Protein AF-A0A0N0UYD4-F1 (afdb_monomer_lite)

Radius of gyration: 12.8 Å; chains: 1; bounding box: 28×22×34 Å

pLDDT: mean 74.32, std 13.03, range [43.47, 91.62]

Foldseek 3Di:
DAKWWWKWWWDDDDQQKTKTKTATDPFLALDDFALVVLLVCCVFFWDAPDPPDDPSVVDDSVQWPTKDFPDGSGSITIIMTGGHNPDDPPRTDGGMGTDTDPDSD

Sequence (105 aa):
MATQLGEIQLTSIENNTIKGVFKSIYEKNVYTAGKWFGVEMIKEGCYHKDIEHLPIAKITQDDIIEVIFETPNTVKTNFVVKVAPNIDLKDFESGTSDWDSYMLG

Structure (mmCIF, N/CA/C/O backbone):
data_AF-A0A0N0UYD4-F1
#
_entry.id   AF-A0A0N0UYD4-F1
#
loop_
_atom_site.group_PDB
_atom_site.id
_atom_site.type_symbol
_atom_site.label_atom_id
_atom_site.label_alt_id
_atom_site.label_comp_id
_atom_site.label_asym_id
_atom_site.label_entity_id
_atom_site.label_seq_id
_atom_site.pdbx_PDB_ins_code
_atom_site.Cartn_x
_atom_site.Cartn_y
_atom_site.Cartn_z
_atom_site.occupancy
_atom_site.B_iso_or_equiv
_atom_site.auth_seq_id
_atom_site.auth_comp_id
_atom_site.auth_asym_id
_atom_site.auth_atom_id
_atom_site.pdbx_PDB_model_num
ATOM 1 N N . MET A 1 1 ? 2.290 -13.016 -16.764 1.00 46.53 1 MET A N 1
ATOM 2 C CA . MET A 1 1 ? 2.396 -12.964 -15.296 1.00 46.53 1 MET A CA 1
ATOM 3 C C . MET A 1 1 ? 3.758 -12.363 -15.011 1.00 46.53 1 MET A C 1
ATOM 5 O O . MET A 1 1 ? 4.748 -13.018 -15.310 1.00 46.53 1 MET A O 1
ATOM 9 N N . ALA A 1 2 ? 3.807 -11.077 -14.659 1.00 49.34 2 ALA A N 1
ATOM 10 C CA . ALA A 1 2 ? 5.067 -10.383 -14.414 1.00 49.34 2 ALA A CA 1
ATOM 11 C C . ALA A 1 2 ? 5.427 -10.547 -12.935 1.00 49.34 2 ALA A C 1
ATOM 13 O O . ALA A 1 2 ? 4.649 -10.172 -12.056 1.00 49.34 2 ALA A O 1
ATOM 14 N N . THR A 1 3 ? 6.579 -11.156 -12.666 1.00 50.47 3 THR A N 1
ATOM 15 C CA . THR A 1 3 ? 7.144 -11.202 -11.317 1.00 50.47 3 THR A CA 1
ATOM 16 C C . THR A 1 3 ? 7.730 -9.834 -11.017 1.00 50.47 3 THR A C 1
ATOM 18 O O . THR A 1 3 ? 8.559 -9.337 -11.777 1.00 50.47 3 THR A O 1
ATOM 21 N N . GLN A 1 4 ? 7.302 -9.211 -9.924 1.00 65.00 4 GLN A N 1
ATOM 22 C CA . GLN A 1 4 ? 7.807 -7.909 -9.516 1.00 65.00 4 GLN A CA 1
ATOM 23 C C . GLN A 1 4 ? 8.508 -8.036 -8.179 1.00 65.00 4 GLN A C 1
ATOM 25 O O . GLN A 1 4 ? 7.891 -8.193 -7.129 1.00 65.00 4 GLN A O 1
ATOM 30 N N . LEU A 1 5 ? 9.829 -7.958 -8.275 1.00 71.19 5 LEU A N 1
ATOM 31 C CA . LEU A 1 5 ? 10.743 -7.880 -7.152 1.00 71.19 5 LEU A CA 1
ATOM 32 C C . LEU A 1 5 ? 11.023 -6.409 -6.863 1.00 71.19 5 LEU A C 1
ATOM 34 O O . LEU A 1 5 ? 11.381 -5.651 -7.776 1.00 71.19 5 LEU A O 1
ATOM 38 N N . GLY A 1 6 ? 10.879 -6.005 -5.610 1.00 75.88 6 GLY A N 1
ATOM 39 C CA . GLY A 1 6 ? 11.108 -4.629 -5.211 1.00 75.88 6 GLY A CA 1
ATOM 40 C C . GLY A 1 6 ? 11.253 -4.442 -3.713 1.00 75.88 6 GLY A C 1
ATOM 41 O O . GLY A 1 6 ? 11.240 -5.393 -2.947 1.00 75.88 6 GLY A O 1
ATOM 42 N N . GLU A 1 7 ? 11.381 -3.190 -3.307 1.00 82.12 7 GLU A N 1
ATOM 43 C CA . GLU A 1 7 ? 11.357 -2.773 -1.907 1.00 82.12 7 GLU A CA 1
ATOM 44 C C . GLU A 1 7 ? 10.122 -1.898 -1.691 1.00 82.12 7 GLU A C 1
ATOM 46 O O . GLU A 1 7 ? 9.887 -0.944 -2.444 1.00 82.12 7 GLU A O 1
ATOM 51 N N . ILE A 1 8 ? 9.335 -2.206 -0.663 1.00 81.31 8 ILE A N 1
ATOM 52 C CA . ILE A 1 8 ? 8.248 -1.347 -0.198 1.00 81.31 8 ILE A CA 1
ATOM 53 C C . ILE A 1 8 ? 8.777 -0.512 0.940 1.00 81.31 8 ILE A C 1
ATOM 55 O O . ILE A 1 8 ? 9.316 -1.036 1.906 1.00 81.31 8 ILE A O 1
ATOM 59 N N . GLN A 1 9 ? 8.546 0.785 0.855 1.00 85.56 9 GLN A N 1
ATOM 60 C CA . GLN A 1 9 ? 8.825 1.715 1.926 1.00 85.56 9 GLN A CA 1
ATOM 61 C C . GLN A 1 9 ? 7.551 2.492 2.237 1.00 85.56 9 GLN A C 1
ATOM 63 O O . GLN A 1 9 ? 7.126 3.330 1.438 1.00 85.56 9 GLN A O 1
ATOM 68 N N . LEU A 1 10 ? 6.943 2.243 3.395 1.00 85.12 10 LEU A N 1
ATOM 69 C CA . LEU A 1 10 ? 5.847 3.079 3.870 1.00 85.12 10 LEU A CA 1
ATOM 70 C C . 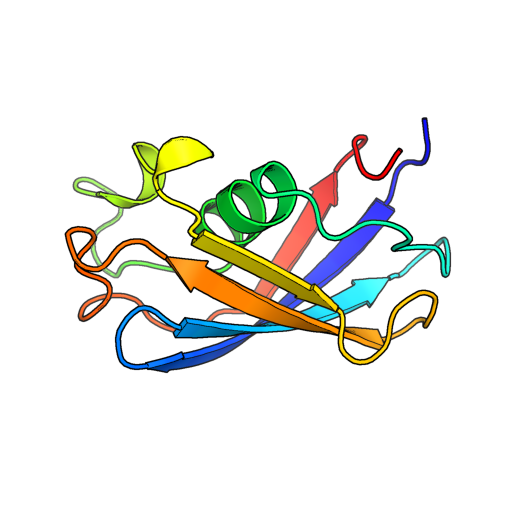LEU A 1 10 ? 6.407 4.414 4.358 1.00 85.12 10 LEU A C 1
ATOM 72 O O . LEU A 1 10 ? 7.414 4.468 5.059 1.00 85.12 10 LEU A O 1
ATOM 76 N N . THR A 1 11 ? 5.764 5.507 3.967 1.00 85.31 11 THR A N 1
ATOM 77 C CA . THR A 1 11 ? 6.194 6.864 4.329 1.00 85.31 11 THR A CA 1
ATOM 78 C C . THR A 1 11 ? 5.272 7.512 5.349 1.00 85.31 11 THR A C 1
ATOM 80 O O . THR A 1 11 ? 5.714 8.377 6.097 1.00 85.31 11 THR A O 1
ATOM 83 N N . SER A 1 12 ? 3.991 7.135 5.370 1.00 85.62 12 SER A N 1
ATOM 84 C CA . SER A 1 12 ? 3.016 7.684 6.316 1.00 85.62 12 SER A CA 1
ATOM 85 C C . SER A 1 12 ? 1.792 6.784 6.445 1.00 85.62 12 SER A C 1
ATOM 87 O O . SER A 1 12 ? 1.317 6.245 5.442 1.00 85.62 12 SER A O 1
ATOM 89 N N . ILE A 1 13 ? 1.234 6.721 7.652 1.00 84.88 13 ILE A N 1
ATOM 90 C CA . ILE A 1 13 ? -0.059 6.105 7.957 1.00 84.88 13 ILE A CA 1
ATOM 91 C C . ILE A 1 13 ? -0.884 7.165 8.697 1.00 84.88 13 ILE A C 1
ATOM 93 O O . ILE A 1 13 ? -0.548 7.550 9.812 1.00 84.88 13 ILE A O 1
ATOM 97 N N . GLU A 1 14 ? -1.931 7.689 8.060 1.00 84.50 14 GLU A N 1
ATOM 98 C CA . GLU A 1 14 ? -2.739 8.801 8.576 1.00 84.50 14 GLU A CA 1
ATOM 99 C C . GLU A 1 14 ? -4.217 8.565 8.261 1.00 84.50 14 GLU A C 1
ATOM 101 O O . GLU A 1 14 ? -4.574 8.454 7.092 1.00 84.50 14 GLU A O 1
ATOM 106 N N . ASN A 1 15 ? -5.096 8.538 9.271 1.00 79.62 15 ASN A N 1
ATOM 107 C CA . ASN A 1 15 ? -6.559 8.523 9.087 1.00 79.62 15 ASN A CA 1
ATOM 108 C C . ASN A 1 15 ? -7.033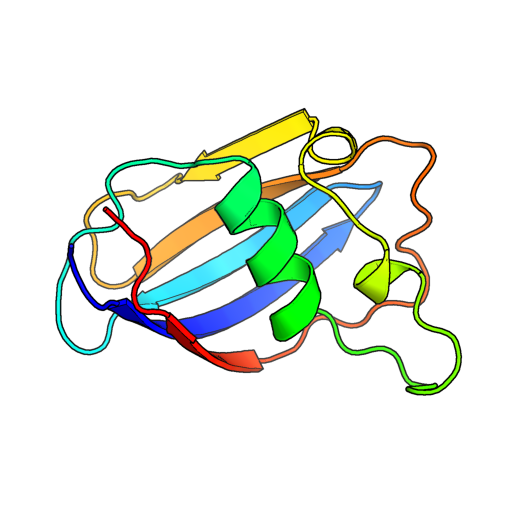 7.553 7.982 1.00 79.62 15 ASN A C 1
ATOM 110 O O . ASN A 1 15 ? -7.675 7.968 7.015 1.00 79.62 15 ASN A O 1
ATOM 114 N N . ASN A 1 16 ? -6.653 6.275 8.085 1.00 86.75 16 ASN A N 1
ATOM 115 C CA . ASN A 1 16 ? -7.000 5.218 7.121 1.00 86.75 16 ASN A CA 1
ATOM 116 C C . ASN A 1 16 ? -6.368 5.366 5.727 1.00 86.75 16 ASN A C 1
ATOM 118 O O . ASN A 1 16 ? -6.712 4.633 4.802 1.00 86.75 16 ASN A O 1
ATOM 122 N N . THR A 1 17 ? -5.426 6.288 5.572 1.00 89.25 17 THR A N 1
ATOM 123 C CA . THR A 1 17 ? -4.649 6.482 4.353 1.00 89.25 17 THR A CA 1
ATOM 124 C C . THR A 1 17 ? -3.209 6.075 4.600 1.00 89.25 17 THR A C 1
ATOM 126 O O . THR A 1 17 ? -2.541 6.590 5.494 1.00 89.25 17 THR A O 1
ATOM 129 N N . ILE A 1 18 ? -2.716 5.168 3.770 1.00 88.75 18 ILE A N 1
ATOM 130 C CA . ILE A 1 18 ? -1.334 4.710 3.787 1.00 88.75 18 ILE A CA 1
ATOM 131 C C . ILE A 1 18 ? -0.669 5.236 2.529 1.00 88.75 18 ILE A C 1
ATOM 133 O O . ILE A 1 18 ? -1.204 5.101 1.429 1.00 88.75 18 ILE A O 1
ATOM 137 N N . LYS A 1 19 ? 0.502 5.843 2.690 1.00 90.88 19 LYS A N 1
ATOM 138 C CA . LYS A 1 19 ? 1.340 6.265 1.570 1.00 90.88 19 LYS A CA 1
ATOM 139 C C . LYS A 1 19 ? 2.667 5.552 1.654 1.00 90.88 19 LYS A C 1
ATOM 141 O O . LYS A 1 19 ? 3.200 5.331 2.746 1.00 90.88 19 LYS A O 1
ATOM 146 N N . GLY A 1 20 ? 3.207 5.235 0.495 1.00 88.81 20 GLY A N 1
ATOM 147 C CA . GLY A 1 20 ? 4.497 4.598 0.408 1.00 88.81 20 GLY A CA 1
ATOM 148 C C . GLY A 1 20 ? 5.071 4.659 -0.987 1.00 88.81 20 GLY A C 1
ATOM 149 O O . GLY A 1 20 ? 4.546 5.294 -1.904 1.00 88.81 20 GLY A O 1
ATOM 150 N N . VAL A 1 21 ? 6.200 3.990 -1.115 1.00 87.62 21 VAL A N 1
ATOM 151 C CA . VAL A 1 21 ? 6.966 3.893 -2.338 1.00 87.62 21 VAL A CA 1
ATOM 152 C C . VAL A 1 21 ? 7.265 2.430 -2.582 1.00 87.62 21 VAL A C 1
ATOM 154 O O . VAL A 1 21 ? 7.814 1.760 -1.715 1.00 87.62 21 VAL A O 1
ATOM 157 N N . PHE A 1 22 ? 6.961 1.966 -3.786 1.00 83.94 22 PHE A N 1
ATOM 158 C CA . PHE A 1 22 ? 7.464 0.709 -4.308 1.00 83.94 22 PHE A CA 1
ATOM 159 C C . PHE A 1 22 ? 8.652 0.985 -5.237 1.00 83.94 22 PHE A C 1
ATOM 161 O O . PHE A 1 22 ? 8.522 1.702 -6.237 1.00 83.94 22 PHE A O 1
ATOM 168 N N . LYS A 1 23 ? 9.825 0.446 -4.899 1.00 83.62 23 LYS A N 1
ATOM 169 C CA . LYS A 1 23 ? 11.042 0.526 -5.713 1.00 83.62 23 LYS A CA 1
ATOM 170 C C . LYS A 1 23 ? 11.235 -0.7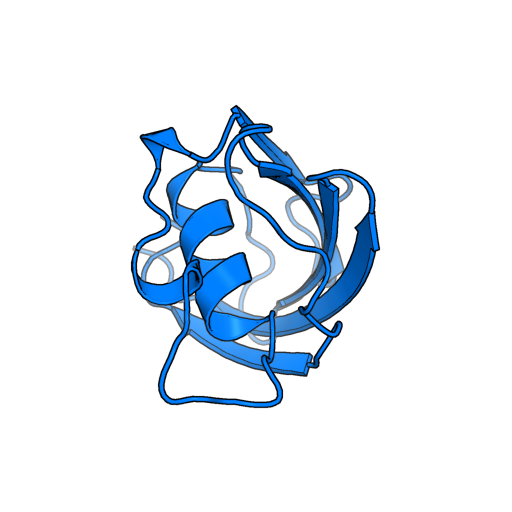99 -6.438 1.00 83.62 23 LYS A C 1
ATOM 172 O O . LYS A 1 23 ? 11.624 -1.779 -5.815 1.00 83.62 23 LYS A O 1
ATOM 177 N N . SER A 1 24 ? 10.985 -0.831 -7.740 1.00 77.50 24 SER A N 1
ATOM 178 C CA . SER A 1 24 ? 11.204 -2.039 -8.534 1.00 77.50 24 SER A CA 1
ATOM 179 C C . SER A 1 24 ? 12.693 -2.269 -8.793 1.00 77.50 24 SER A C 1
ATOM 181 O O . SER A 1 24 ? 13.412 -1.340 -9.171 1.00 77.50 24 SER A O 1
ATOM 183 N N . ILE A 1 25 ? 13.144 -3.511 -8.623 1.00 74.94 25 ILE A N 1
ATOM 184 C CA . ILE A 1 25 ? 14.538 -3.921 -8.833 1.00 74.94 25 ILE A CA 1
ATOM 185 C C . ILE A 1 25 ? 14.756 -4.443 -10.265 1.00 74.94 25 ILE A C 1
ATOM 187 O O . ILE A 1 25 ? 15.834 -4.238 -10.820 1.00 74.94 25 ILE A O 1
ATOM 191 N N . TYR A 1 26 ? 13.746 -5.066 -10.892 1.00 64.38 26 TYR A N 1
ATOM 192 C CA . TYR A 1 26 ? 13.906 -5.755 -12.187 1.00 64.38 26 TYR A CA 1
ATOM 193 C C . TYR A 1 26 ? 13.057 -5.195 -13.344 1.00 64.38 26 TYR A C 1
ATOM 195 O O . TYR A 1 26 ? 13.597 -4.981 -14.428 1.00 64.38 26 TYR A O 1
ATOM 203 N N . GLU A 1 27 ? 11.761 -4.911 -13.156 1.00 60.91 27 GLU A N 1
ATOM 204 C CA . GLU A 1 27 ? 10.874 -4.449 -14.245 1.00 60.91 27 GLU A CA 1
ATOM 205 C C . GLU A 1 27 ? 10.109 -3.168 -13.885 1.00 60.91 27 GLU A C 1
ATOM 207 O O . GLU A 1 27 ? 9.509 -3.059 -12.820 1.00 60.91 27 GLU A O 1
ATOM 212 N N . LYS A 1 28 ? 10.078 -2.181 -14.790 1.00 59.28 28 LYS A N 1
ATOM 213 C CA . LYS A 1 28 ? 9.504 -0.836 -14.550 1.00 59.28 28 LYS A CA 1
ATOM 214 C C . LYS A 1 28 ? 7.969 -0.775 -14.473 1.00 59.28 28 LYS A C 1
ATOM 216 O O . LYS A 1 28 ? 7.410 0.292 -14.670 1.00 59.28 28 LYS A O 1
ATOM 221 N N . ASN A 1 29 ? 7.263 -1.864 -14.216 1.00 56.69 29 ASN A N 1
ATOM 222 C CA . ASN A 1 29 ? 5.948 -2.056 -14.820 1.00 56.69 29 ASN A CA 1
ATOM 223 C C . ASN A 1 29 ? 4.804 -2.266 -13.817 1.00 56.69 29 ASN A C 1
ATOM 225 O O . ASN A 1 29 ? 4.033 -3.213 -13.936 1.00 56.69 29 ASN A O 1
ATOM 229 N N . VAL A 1 30 ? 4.646 -1.378 -12.831 1.00 63.28 30 VAL A N 1
ATOM 230 C CA . VAL A 1 30 ? 3.418 -1.361 -12.018 1.00 63.28 30 VAL A CA 1
ATOM 231 C C . VAL A 1 30 ? 2.305 -0.644 -12.800 1.00 63.28 30 VAL A C 1
ATOM 233 O O . VAL A 1 30 ? 2.185 0.582 -12.747 1.00 63.28 30 VAL A O 1
ATOM 236 N N . TYR A 1 31 ? 1.518 -1.405 -13.564 1.00 59.28 31 TYR A N 1
ATOM 237 C CA . TYR A 1 31 ? 0.508 -0.850 -14.477 1.00 59.28 31 TYR A CA 1
ATOM 238 C C . TYR A 1 31 ? -0.838 -0.551 -13.813 1.00 59.28 31 TYR A C 1
ATOM 240 O O . TYR A 1 31 ? -1.526 0.387 -14.214 1.00 59.28 31 TYR A O 1
ATOM 248 N N . THR A 1 32 ? -1.235 -1.350 -12.820 1.00 63.88 32 THR A N 1
ATOM 249 C CA . THR A 1 32 ? -2.615 -1.359 -12.318 1.00 63.88 32 THR A CA 1
ATOM 250 C C . THR A 1 32 ? -2.680 -1.399 -10.801 1.00 63.88 32 THR A C 1
ATOM 252 O O . THR A 1 32 ? -2.223 -2.343 -10.159 1.00 63.88 32 THR A O 1
ATOM 255 N N . ALA A 1 33 ? -3.303 -0.369 -10.234 1.00 66.56 33 ALA A N 1
ATOM 256 C CA . ALA A 1 33 ? -3.529 -0.202 -8.807 1.00 66.56 33 ALA A CA 1
ATOM 257 C C . ALA A 1 33 ? -4.731 -1.044 -8.338 1.00 66.56 33 ALA A C 1
ATOM 259 O O . ALA A 1 33 ? -5.826 -0.540 -8.091 1.00 66.56 33 ALA A O 1
ATOM 260 N N . GLY A 1 34 ? -4.549 -2.363 -8.283 1.00 79.50 34 GLY A N 1
ATOM 261 C CA . GLY A 1 34 ? -5.576 -3.281 -7.793 1.00 79.50 34 GLY A CA 1
ATOM 262 C C . GLY A 1 34 ? -5.763 -3.184 -6.277 1.00 79.50 34 GLY A C 1
ATOM 263 O O . GLY A 1 34 ? -4.804 -2.983 -5.539 1.00 79.50 34 GLY A O 1
ATOM 264 N N . LYS A 1 35 ? -6.985 -3.409 -5.782 1.00 85.50 35 LYS A N 1
ATOM 265 C CA . LYS A 1 35 ? -7.254 -3.470 -4.331 1.00 85.50 35 LYS A CA 1
ATOM 266 C C . LYS A 1 35 ? -6.436 -4.548 -3.623 1.00 85.50 35 LYS A C 1
ATOM 268 O O . LYS A 1 35 ? -5.970 -4.329 -2.512 1.00 85.50 35 LYS A O 1
ATOM 273 N N . TRP A 1 36 ? -6.212 -5.679 -4.290 1.00 79.25 36 TRP A N 1
ATOM 274 C CA . TRP A 1 36 ? -5.351 -6.752 -3.793 1.00 79.25 36 TRP A CA 1
ATOM 275 C C . TRP A 1 36 ? -3.919 -6.274 -3.522 1.00 79.25 36 TRP A C 1
ATOM 277 O O . TRP A 1 36 ? -3.336 -6.668 -2.519 1.00 79.25 36 TRP A O 1
ATOM 287 N N . PHE A 1 37 ? -3.381 -5.375 -4.355 1.00 78.44 37 PHE A N 1
ATOM 288 C CA . PHE A 1 37 ? -2.061 -4.794 -4.133 1.00 78.44 37 PHE A CA 1
ATOM 289 C C . PHE A 1 37 ? -2.058 -4.003 -2.829 1.00 78.44 37 PHE A C 1
ATOM 291 O O . PHE A 1 37 ? -1.162 -4.171 -2.013 1.00 78.44 37 PHE A O 1
ATOM 298 N N . GLY A 1 38 ? -3.105 -3.207 -2.593 1.00 81.06 38 GLY A N 1
ATOM 299 C CA . GLY A 1 38 ? -3.285 -2.484 -1.336 1.00 81.06 38 GLY A CA 1
ATOM 300 C C . GLY A 1 38 ? -3.280 -3.405 -0.117 1.00 81.06 38 GLY A C 1
ATOM 301 O O . GLY A 1 38 ? -2.576 -3.117 0.842 1.00 81.06 38 GLY A O 1
ATOM 302 N N . VAL A 1 39 ? -3.997 -4.532 -0.164 1.00 82.94 39 VAL A N 1
ATOM 303 C CA . VAL A 1 39 ? -4.014 -5.521 0.934 1.00 82.94 39 VAL A CA 1
ATOM 304 C C . VAL A 1 39 ? -2.612 -6.030 1.247 1.00 82.94 39 VAL A C 1
ATOM 306 O O . VAL A 1 39 ? -2.185 -6.025 2.398 1.00 82.94 39 VAL A O 1
ATOM 309 N N . GLU A 1 40 ? -1.899 -6.471 0.221 1.00 78.75 40 GLU A N 1
ATOM 310 C CA . GLU A 1 40 ? -0.604 -7.111 0.395 1.00 78.75 40 GLU A CA 1
ATOM 311 C C . GLU A 1 40 ? 0.477 -6.082 0.792 1.00 78.75 40 GLU A C 1
ATOM 313 O O . GLU A 1 40 ? 1.268 -6.358 1.688 1.00 78.75 40 GLU A O 1
ATOM 318 N N . MET A 1 41 ? 0.436 -4.842 0.271 1.00 77.56 41 MET A N 1
ATOM 319 C CA . MET A 1 41 ? 1.280 -3.735 0.764 1.00 77.56 41 MET A CA 1
ATOM 320 C C . MET A 1 41 ? 1.096 -3.492 2.262 1.00 77.56 41 MET A C 1
ATOM 322 O O . MET A 1 41 ? 2.057 -3.188 2.962 1.00 77.56 41 MET A O 1
ATOM 326 N N . ILE A 1 42 ? -0.142 -3.576 2.750 1.00 79.56 42 ILE A N 1
ATOM 327 C CA . ILE A 1 42 ? -0.436 -3.364 4.167 1.00 79.56 42 ILE A CA 1
ATOM 328 C C . ILE A 1 42 ? 0.111 -4.523 4.995 1.00 79.56 42 ILE A C 1
ATOM 330 O O . ILE A 1 42 ? 0.707 -4.286 6.039 1.00 79.56 42 ILE A O 1
ATOM 334 N N . LYS A 1 43 ? -0.057 -5.763 4.528 1.00 78.06 43 LYS A N 1
ATOM 335 C CA . LYS A 1 43 ? 0.451 -6.953 5.222 1.00 78.06 43 LYS A CA 1
ATOM 336 C C . LYS A 1 43 ? 1.970 -6.998 5.313 1.00 78.06 43 LYS A C 1
ATOM 338 O O . LYS A 1 43 ? 2.483 -7.363 6.362 1.00 78.06 43 LYS A O 1
ATOM 343 N N . GLU A 1 44 ? 2.656 -6.613 4.244 1.00 75.00 44 GLU A N 1
ATOM 344 C CA . GLU A 1 44 ? 4.118 -6.676 4.166 1.00 75.00 44 GLU A CA 1
ATOM 345 C C . GLU A 1 44 ? 4.798 -5.403 4.692 1.00 75.00 44 GLU A C 1
ATOM 347 O O . GLU A 1 44 ? 5.877 -5.467 5.272 1.00 75.00 44 GLU A O 1
ATOM 352 N N . GLY A 1 45 ? 4.193 -4.229 4.486 1.00 69.50 45 GLY A N 1
ATOM 353 C CA . GLY A 1 45 ? 4.814 -2.937 4.790 1.00 69.50 45 GLY A CA 1
ATOM 354 C C . GLY A 1 45 ? 4.500 -2.371 6.177 1.00 69.50 45 GLY A C 1
ATOM 355 O O . GLY A 1 45 ? 5.300 -1.593 6.707 1.00 69.50 45 GLY A O 1
ATOM 356 N N . CYS A 1 46 ? 3.345 -2.706 6.763 1.00 70.56 46 CYS A N 1
ATOM 357 C CA . CYS A 1 46 ? 2.980 -2.230 8.098 1.00 70.56 46 CYS A CA 1
ATOM 358 C C . CYS A 1 46 ? 3.496 -3.207 9.152 1.00 70.56 46 CYS A C 1
ATOM 360 O O . CYS A 1 46 ? 3.023 -4.339 9.255 1.00 70.56 46 CYS A O 1
ATOM 362 N N . TYR A 1 47 ? 4.404 -2.735 10.001 1.00 64.94 47 TYR A N 1
ATOM 363 C CA . TYR A 1 47 ? 4.845 -3.498 11.160 1.00 64.94 47 TYR A CA 1
ATOM 364 C C . TYR A 1 47 ? 4.006 -3.117 12.380 1.00 64.94 47 TYR A C 1
ATOM 366 O O . TYR A 1 4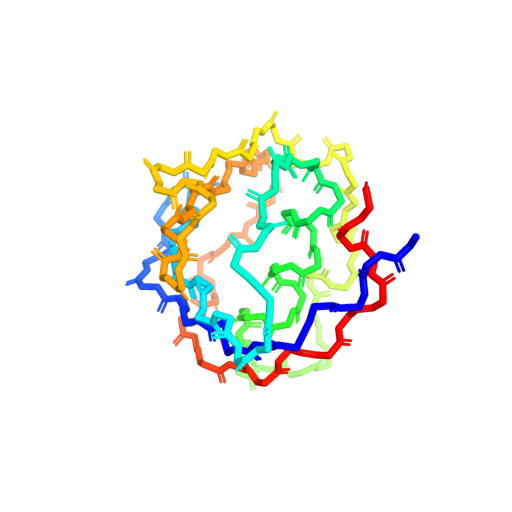7 ? 3.722 -1.942 12.623 1.00 64.94 47 TYR A O 1
ATOM 374 N N . HIS A 1 48 ? 3.610 -4.124 13.156 1.00 60.28 48 HIS A N 1
ATOM 375 C CA . HIS A 1 48 ? 3.002 -3.949 14.472 1.00 60.28 48 HIS A CA 1
ATOM 376 C C . HIS A 1 48 ? 3.991 -4.430 15.531 1.00 60.28 48 HIS A C 1
ATOM 378 O O . HIS A 1 48 ? 4.649 -5.455 15.344 1.00 60.28 48 HIS A O 1
ATOM 384 N N . LYS A 1 49 ? 4.091 -3.709 16.651 1.00 55.00 49 LYS A N 1
ATOM 385 C CA . LYS A 1 49 ? 5.005 -4.063 17.752 1.00 55.00 49 LYS A CA 1
ATOM 386 C C . LYS A 1 49 ? 4.668 -5.403 18.414 1.00 55.00 49 LYS A C 1
ATOM 388 O O . LYS A 1 49 ? 5.567 -6.056 18.928 1.00 55.00 49 LYS A O 1
ATOM 393 N N . ASP A 1 50 ? 3.404 -5.816 18.342 1.00 54.06 50 ASP A N 1
ATOM 394 C CA . ASP A 1 50 ? 2.923 -7.135 18.761 1.00 54.06 50 ASP A CA 1
ATOM 395 C C . ASP A 1 50 ? 2.490 -7.960 17.544 1.00 54.06 50 ASP A C 1
ATOM 397 O O . ASP A 1 50 ? 1.421 -7.736 16.972 1.00 54.06 50 ASP A O 1
ATOM 401 N N . ILE A 1 51 ? 3.325 -8.922 17.154 1.00 53.25 51 ILE A N 1
ATOM 402 C CA . ILE A 1 51 ? 3.117 -9.814 15.999 1.00 53.25 51 ILE A CA 1
ATOM 403 C C . ILE A 1 51 ? 1.902 -10.741 16.220 1.00 53.25 51 ILE A C 1
ATOM 405 O O . ILE A 1 51 ? 1.270 -11.189 15.265 1.00 53.25 51 ILE A O 1
ATOM 409 N N . GLU A 1 52 ? 1.527 -11.002 17.475 1.00 48.66 52 GLU A N 1
ATOM 410 C CA . GLU A 1 52 ? 0.538 -12.030 17.830 1.00 48.66 52 GLU A CA 1
ATOM 411 C C . GLU A 1 52 ? -0.936 -11.613 17.662 1.00 48.66 52 GLU A C 1
ATOM 413 O O . GLU A 1 52 ? -1.809 -12.478 17.697 1.00 48.66 52 GLU A O 1
ATOM 418 N N . HIS A 1 53 ? -1.250 -10.327 17.456 1.00 47.56 53 HIS A N 1
ATOM 419 C CA . HIS A 1 53 ? -2.641 -9.830 17.486 1.00 47.56 53 HIS A CA 1
ATOM 420 C C . HIS A 1 53 ? -3.084 -9.039 16.244 1.00 47.56 53 HIS A C 1
ATOM 422 O O . HIS A 1 53 ? -4.072 -8.313 16.303 1.00 47.56 53 HIS A O 1
ATOM 428 N N . LEU A 1 54 ? -2.403 -9.188 15.105 1.00 52.00 54 LEU A N 1
ATOM 429 C CA . LEU A 1 54 ? -2.591 -8.342 13.918 1.00 52.00 54 LEU A CA 1
ATOM 430 C C . LEU A 1 54 ? -4.035 -8.341 13.350 1.00 52.00 54 LEU A C 1
ATOM 432 O O . LEU A 1 54 ? -4.466 -9.330 12.748 1.00 52.00 54 LEU A O 1
ATOM 436 N N . PRO A 1 55 ? -4.748 -7.194 13.383 1.00 52.38 55 PRO A N 1
ATOM 437 C CA . PRO A 1 55 ? -5.913 -6.942 12.529 1.00 52.38 55 PRO A CA 1
ATOM 438 C C . PRO A 1 55 ? -5.555 -6.989 11.032 1.00 52.38 55 PRO A C 1
ATOM 440 O O . PRO A 1 55 ? -6.387 -7.355 10.207 1.00 52.38 55 PRO A O 1
ATOM 443 N N . ILE A 1 56 ? -4.297 -6.690 10.680 1.00 55.66 56 ILE A N 1
ATOM 444 C CA . ILE A 1 56 ? -3.785 -6.666 9.299 1.00 55.66 56 ILE A CA 1
ATOM 445 C C . ILE A 1 56 ? -3.812 -8.034 8.617 1.00 55.66 56 ILE A C 1
ATOM 447 O O . ILE A 1 56 ? -4.087 -8.108 7.420 1.00 55.66 56 ILE A O 1
ATOM 451 N N . ALA A 1 57 ? -3.625 -9.127 9.365 1.00 59.31 57 ALA A N 1
ATOM 452 C CA . ALA A 1 57 ? -3.753 -10.476 8.809 1.00 59.31 57 ALA A CA 1
ATOM 453 C C . ALA A 1 57 ? -5.168 -10.744 8.253 1.00 59.31 57 ALA A C 1
ATOM 455 O O . ALA A 1 57 ? -5.347 -11.630 7.418 1.00 59.31 57 ALA A O 1
ATOM 456 N N . LYS A 1 58 ? -6.166 -9.966 8.698 1.00 72.06 58 LYS A N 1
ATOM 457 C CA . LYS A 1 58 ? -7.571 -10.081 8.299 1.00 72.06 58 LYS A CA 1
ATOM 458 C C . LYS A 1 58 ? -8.021 -9.022 7.294 1.00 72.06 58 LYS A C 1
ATOM 460 O O . LYS A 1 58 ? -9.169 -9.097 6.876 1.00 72.06 58 LYS A O 1
ATOM 465 N N . ILE A 1 59 ? -7.167 -8.070 6.901 1.00 80.88 59 ILE A N 1
ATOM 466 C CA . ILE A 1 59 ? -7.525 -7.094 5.863 1.00 80.88 59 ILE A CA 1
ATOM 467 C C . ILE A 1 59 ? -7.737 -7.839 4.546 1.00 80.88 59 ILE A C 1
ATOM 469 O O . ILE A 1 59 ? -6.903 -8.640 4.108 1.00 80.88 59 ILE A O 1
ATOM 473 N N . THR A 1 60 ? -8.871 -7.560 3.917 1.00 86.25 60 THR A N 1
ATOM 474 C CA . THR A 1 60 ? -9.283 -8.121 2.634 1.00 86.25 60 THR A CA 1
ATOM 475 C C . THR A 1 60 ? -9.453 -7.017 1.593 1.00 86.25 60 THR A C 1
ATOM 477 O O . THR A 1 60 ? -9.356 -5.828 1.892 1.00 86.25 60 THR A O 1
ATOM 480 N N . GLN A 1 61 ? -9.704 -7.394 0.337 1.00 86.81 61 GLN A N 1
ATOM 481 C CA . GLN A 1 61 ? -9.907 -6.416 -0.738 1.00 86.81 61 GLN A CA 1
ATOM 482 C C . GLN A 1 61 ? -11.143 -5.538 -0.507 1.00 86.81 61 GLN A C 1
ATOM 484 O O . GLN A 1 61 ? -11.170 -4.403 -0.980 1.00 86.81 61 GLN A O 1
ATOM 489 N N . ASP A 1 62 ? -12.139 -6.038 0.226 1.00 88.75 62 ASP A N 1
ATOM 490 C CA . ASP A 1 62 ? -13.362 -5.297 0.543 1.00 88.75 62 ASP A CA 1
ATOM 491 C C . ASP A 1 62 ? -13.096 -4.147 1.523 1.00 88.75 62 ASP A C 1
ATOM 493 O O . ASP A 1 62 ? -13.785 -3.127 1.488 1.00 88.75 62 ASP A O 1
ATOM 497 N N . ASP A 1 63 ? -12.035 -4.265 2.324 1.00 89.25 63 ASP A N 1
ATOM 498 C CA . ASP A 1 63 ? -11.575 -3.225 3.242 1.00 89.25 63 ASP A CA 1
ATOM 499 C C . ASP A 1 63 ? -10.746 -2.143 2.533 1.00 89.25 63 ASP A C 1
ATOM 501 O O . ASP A 1 63 ? -10.444 -1.107 3.122 1.00 89.25 63 ASP A O 1
ATOM 505 N N . ILE A 1 64 ? -10.372 -2.344 1.266 1.00 90.12 64 ILE A N 1
ATOM 506 C CA . ILE A 1 64 ? -9.649 -1.348 0.474 1.00 90.12 64 ILE A CA 1
ATOM 507 C C . ILE A 1 64 ? -10.658 -0.520 -0.315 1.00 90.12 64 ILE A C 1
ATOM 509 O O . ILE A 1 64 ? -11.340 -1.011 -1.219 1.00 90.12 64 ILE A O 1
ATOM 513 N N . ILE A 1 65 ? -10.738 0.770 -0.004 1.00 91.62 65 ILE A N 1
ATOM 514 C CA . ILE A 1 65 ? -11.567 1.717 -0.753 1.00 91.62 65 ILE A CA 1
ATOM 515 C C . ILE A 1 65 ? -10.946 1.924 -2.133 1.00 91.62 65 ILE A C 1
ATOM 517 O O . ILE A 1 65 ? -11.621 1.774 -3.152 1.00 91.62 65 ILE A O 1
ATOM 521 N N . GLU A 1 66 ? -9.654 2.245 -2.160 1.00 89.88 66 GLU A N 1
ATOM 522 C CA . GLU A 1 66 ? -8.956 2.674 -3.366 1.00 89.88 66 GLU A CA 1
ATOM 523 C C . GLU A 1 66 ? -7.446 2.452 -3.233 1.00 89.88 66 GLU A C 1
ATOM 525 O O . GLU A 1 66 ? -6.880 2.591 -2.146 1.00 89.88 66 GLU A O 1
ATOM 530 N N . VAL A 1 67 ? -6.798 2.154 -4.358 1.00 88.06 67 VAL A N 1
ATOM 531 C CA . VAL A 1 67 ? -5.341 2.175 -4.508 1.00 88.06 67 VAL A CA 1
ATOM 532 C C . VAL A 1 67 ? -5.022 3.102 -5.672 1.00 88.06 67 VAL A C 1
ATOM 534 O O . VAL A 1 67 ? -5.632 2.999 -6.735 1.00 88.06 67 VAL A O 1
ATOM 537 N N . ILE A 1 68 ? -4.075 4.012 -5.475 1.00 89.19 68 ILE A N 1
ATOM 538 C CA . ILE A 1 68 ? -3.641 4.982 -6.479 1.00 89.19 68 ILE A CA 1
ATOM 539 C C . ILE A 1 68 ? -2.135 4.843 -6.643 1.00 89.19 68 ILE A C 1
ATOM 541 O O . ILE A 1 68 ? -1.407 4.867 -5.653 1.00 89.19 68 ILE A O 1
ATOM 545 N N . PHE A 1 69 ? -1.667 4.757 -7.886 1.00 86.19 69 PHE A N 1
ATOM 546 C CA . PHE A 1 69 ? -0.262 4.974 -8.217 1.00 86.19 69 PHE A CA 1
ATOM 547 C C . PHE A 1 69 ? -0.100 6.387 -8.749 1.00 86.19 69 PHE A C 1
ATOM 549 O O . PHE A 1 69 ? -0.677 6.739 -9.774 1.00 86.19 69 PHE A O 1
ATOM 556 N N . GLU A 1 70 ? 0.667 7.205 -8.036 1.00 85.44 70 GLU A N 1
ATOM 557 C CA . GLU A 1 70 ? 0.918 8.595 -8.427 1.00 85.44 70 GLU A CA 1
ATOM 558 C C . GLU A 1 70 ? 1.977 8.671 -9.534 1.00 85.44 70 GLU A C 1
ATOM 560 O O . GLU A 1 70 ? 1.929 9.550 -10.392 1.00 85.44 70 GLU A O 1
ATOM 565 N N . THR A 1 71 ? 2.926 7.730 -9.535 1.00 80.25 71 THR A N 1
ATOM 566 C CA . THR A 1 71 ? 4.000 7.628 -10.535 1.00 80.25 71 THR A CA 1
ATOM 567 C C . THR A 1 71 ? 4.073 6.221 -11.144 1.00 80.25 71 THR A C 1
ATOM 569 O O . THR A 1 71 ? 5.108 5.554 -11.024 1.00 80.25 71 THR A O 1
ATOM 572 N N . PRO A 1 72 ? 2.987 5.734 -11.785 1.00 78.75 72 PRO A N 1
ATOM 573 C CA . PRO A 1 72 ? 2.949 4.387 -12.347 1.00 78.75 72 PRO A CA 1
ATOM 574 C C . PRO A 1 72 ? 4.015 4.218 -13.433 1.00 78.75 72 PRO A C 1
ATOM 576 O O . PRO A 1 72 ? 4.445 5.183 -14.068 1.00 78.75 72 PRO A O 1
ATOM 579 N N . ASN A 1 73 ? 4.412 2.972 -13.679 1.00 72.62 73 ASN A N 1
ATOM 580 C CA . ASN A 1 73 ? 5.396 2.598 -14.700 1.00 72.62 73 ASN A CA 1
ATOM 581 C C . ASN A 1 73 ? 6.784 3.244 -14.550 1.00 72.62 73 ASN A C 1
ATOM 583 O O . ASN A 1 73 ? 7.481 3.533 -15.530 1.00 72.62 73 ASN A O 1
ATOM 587 N N . THR A 1 74 ? 7.201 3.494 -13.311 1.00 74.12 74 THR A N 1
ATOM 588 C CA . THR A 1 74 ? 8.541 3.990 -13.010 1.00 74.12 74 THR A CA 1
ATOM 589 C C . THR A 1 74 ? 9.260 3.045 -12.056 1.00 74.12 74 THR A C 1
ATOM 591 O O . THR A 1 74 ? 8.641 2.267 -11.333 1.00 74.12 74 THR A O 1
ATOM 594 N N . VAL A 1 75 ? 10.595 3.136 -12.020 1.00 76.38 75 VAL A N 1
ATOM 595 C CA . VAL A 1 75 ? 11.430 2.393 -11.053 1.00 76.38 75 VAL A CA 1
ATOM 596 C C . VAL A 1 75 ? 10.999 2.687 -9.612 1.00 76.38 75 VAL A C 1
ATOM 598 O O . VAL A 1 75 ? 11.161 1.844 -8.741 1.00 76.38 75 VAL A O 1
ATOM 601 N N . LYS A 1 76 ? 10.432 3.872 -9.367 1.00 83.12 76 LYS A N 1
AT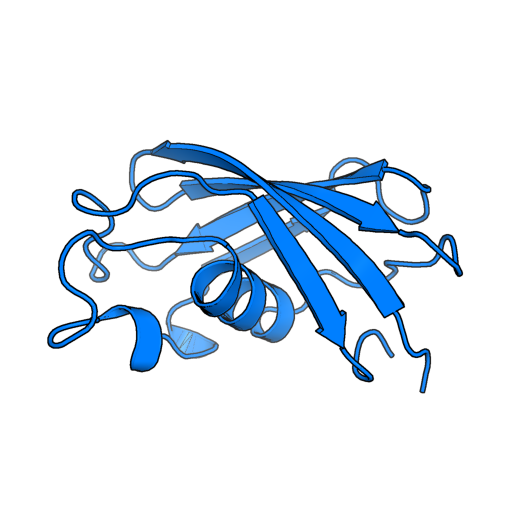OM 602 C CA . LYS A 1 76 ? 9.979 4.339 -8.061 1.00 83.12 76 LYS A CA 1
ATOM 603 C C . LYS A 1 76 ? 8.512 4.762 -8.149 1.00 83.12 76 LYS A C 1
ATOM 605 O O . LYS A 1 76 ? 8.208 5.922 -8.430 1.00 83.12 76 LYS A O 1
ATOM 610 N N . THR A 1 77 ? 7.615 3.816 -7.905 1.00 84.19 77 THR A N 1
ATOM 611 C CA . THR A 1 77 ? 6.170 4.048 -7.950 1.00 84.19 77 THR A CA 1
ATOM 612 C C . THR A 1 77 ? 5.678 4.479 -6.572 1.00 84.19 77 THR A C 1
ATOM 614 O O . THR A 1 77 ? 5.657 3.685 -5.634 1.00 84.19 77 THR A O 1
ATOM 617 N N . ASN A 1 78 ? 5.295 5.746 -6.438 1.00 87.75 78 ASN A N 1
ATOM 618 C CA . ASN A 1 78 ? 4.601 6.236 -5.253 1.00 87.75 78 ASN A CA 1
ATOM 619 C C . ASN A 1 78 ? 3.165 5.715 -5.276 1.00 87.75 78 ASN A C 1
ATOM 621 O O . ASN A 1 78 ? 2.504 5.754 -6.321 1.00 87.75 78 ASN A O 1
ATOM 625 N N . PHE A 1 79 ? 2.682 5.260 -4.126 1.00 87.12 79 PHE A N 1
ATOM 626 C CA . PHE A 1 79 ? 1.332 4.748 -3.991 1.00 87.12 79 PHE A CA 1
ATOM 627 C C . PHE A 1 79 ? 0.600 5.349 -2.796 1.00 87.12 79 PHE A C 1
ATOM 629 O O . PHE A 1 79 ? 1.195 5.722 -1.782 1.00 87.12 79 PHE A O 1
ATOM 636 N N . VAL A 1 80 ? -0.723 5.375 -2.924 1.00 90.69 80 VAL A N 1
ATOM 637 C CA . VAL A 1 80 ? -1.662 5.726 -1.864 1.00 90.69 80 VAL A CA 1
ATOM 638 C C . VAL A 1 80 ? -2.698 4.616 -1.763 1.00 90.69 80 VAL A C 1
ATOM 640 O O . VAL A 1 80 ? -3.339 4.273 -2.754 1.00 90.69 80 VAL A O 1
ATOM 643 N N . VAL A 1 81 ? -2.880 4.066 -0.567 1.00 89.94 81 VAL A N 1
ATOM 644 C CA . VAL A 1 81 ? -3.921 3.086 -0.250 1.00 89.94 81 VAL A CA 1
ATOM 645 C C . VAL A 1 81 ? -4.890 3.724 0.733 1.00 89.94 81 VAL A C 1
ATOM 647 O O . VAL A 1 81 ? -4.484 4.195 1.795 1.00 89.94 81 VAL A O 1
ATOM 650 N N . LYS A 1 82 ? -6.176 3.741 0.387 1.00 91.06 82 LYS A N 1
ATOM 651 C CA . LYS A 1 82 ? -7.254 4.155 1.288 1.00 91.06 82 LYS A CA 1
ATOM 652 C C . LYS A 1 82 ? -7.967 2.918 1.805 1.00 91.06 82 LYS A C 1
ATOM 654 O O . LYS A 1 82 ? -8.485 2.123 1.021 1.00 91.06 82 LYS A O 1
ATOM 659 N N . VAL A 1 83 ? -8.016 2.788 3.119 1.00 89.38 83 VAL A N 1
ATOM 660 C CA . VAL A 1 83 ? -8.644 1.678 3.832 1.00 89.38 83 VAL A CA 1
ATOM 661 C C . VAL A 1 83 ? -9.995 2.137 4.379 1.00 89.38 83 VAL A C 1
ATOM 663 O O . VAL A 1 83 ? -10.207 3.318 4.658 1.00 89.38 83 VAL A O 1
ATOM 666 N N . ALA A 1 84 ? -10.935 1.213 4.509 1.00 88.75 84 ALA A N 1
ATOM 667 C CA . ALA A 1 84 ? -12.234 1.462 5.099 1.00 88.75 84 ALA A CA 1
ATOM 668 C C . ALA A 1 84 ? -12.088 1.983 6.547 1.00 88.75 84 ALA A C 1
ATOM 670 O O . ALA A 1 84 ? -11.192 1.548 7.277 1.00 88.75 84 ALA A O 1
ATOM 671 N N . PRO A 1 85 ? -12.947 2.925 6.982 1.00 83.69 85 PRO A N 1
ATOM 672 C CA . PRO A 1 85 ? -12.802 3.632 8.261 1.00 83.69 85 PRO A CA 1
ATOM 673 C C . PRO A 1 85 ? -12.995 2.740 9.497 1.00 83.69 85 PRO A C 1
ATOM 675 O O . PRO A 1 85 ? -12.669 3.144 10.607 1.00 83.69 85 PRO A O 1
ATOM 678 N N . ASN A 1 86 ? -13.544 1.537 9.322 1.00 82.69 86 ASN A N 1
ATOM 679 C CA . ASN A 1 86 ? -13.709 0.530 10.371 1.00 82.69 86 ASN A CA 1
ATOM 680 C C . ASN A 1 86 ? -12.418 -0.245 10.682 1.00 82.69 86 ASN A C 1
ATOM 682 O O . ASN A 1 86 ? -12.393 -0.983 11.664 1.00 82.69 86 ASN A O 1
ATOM 686 N N . ILE A 1 87 ? -11.370 -0.102 9.867 1.00 79.50 87 ILE A N 1
ATOM 687 C CA . ILE A 1 87 ? -10.054 -0.675 10.146 1.00 79.50 87 ILE A CA 1
ATOM 688 C C . ILE A 1 87 ? -9.257 0.334 10.968 1.00 79.50 87 ILE A C 1
ATOM 690 O O . ILE A 1 87 ? -8.954 1.425 10.489 1.00 79.50 87 ILE A O 1
ATOM 694 N N . ASP A 1 88 ? -8.917 -0.007 12.209 1.00 75.88 88 ASP A N 1
ATOM 695 C CA . ASP A 1 88 ? -8.041 0.848 13.009 1.00 75.88 88 ASP A CA 1
ATOM 696 C C . ASP A 1 88 ? -6.589 0.647 12.567 1.00 75.88 88 ASP A C 1
ATOM 698 O O . ASP A 1 88 ? -6.102 -0.484 12.555 1.00 75.88 88 ASP A O 1
ATOM 702 N N . LEU A 1 89 ? -5.921 1.738 12.180 1.00 75.38 89 LEU A N 1
ATOM 703 C CA . LEU A 1 89 ? -4.519 1.734 11.764 1.00 75.38 89 LEU A CA 1
ATOM 704 C C . LEU A 1 89 ? -3.571 2.449 12.746 1.00 75.38 89 LEU A C 1
ATOM 706 O O . LEU A 1 89 ? -2.406 2.665 12.418 1.00 75.38 89 LEU A O 1
ATOM 710 N N . LYS A 1 90 ? -4.052 2.869 13.923 1.00 71.25 90 LYS A N 1
ATOM 711 C CA . LYS A 1 90 ? -3.301 3.764 14.826 1.00 71.25 90 LYS A CA 1
ATOM 712 C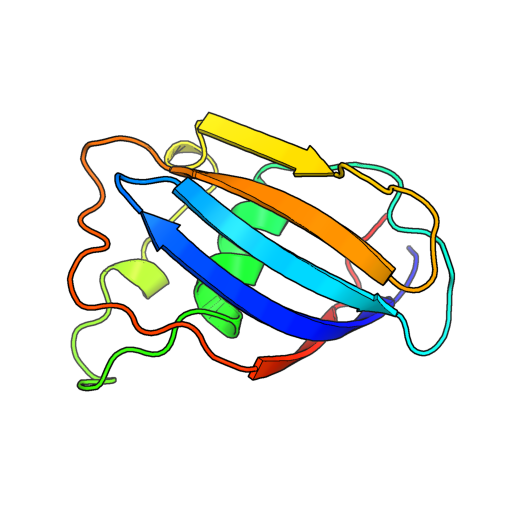 C . LYS A 1 90 ? -2.027 3.167 15.418 1.00 71.25 90 LYS A C 1
ATOM 714 O O . LYS A 1 90 ? -1.111 3.926 15.714 1.00 71.25 90 LYS A O 1
ATOM 719 N N . ASP A 1 91 ? -1.975 1.850 15.574 1.00 67.56 91 ASP A N 1
ATOM 720 C CA . ASP A 1 91 ? -0.852 1.157 16.215 1.00 67.56 91 ASP A CA 1
ATOM 721 C C . ASP A 1 91 ? 0.193 0.640 15.209 1.00 67.56 91 ASP A C 1
ATOM 723 O O . ASP A 1 91 ? 1.147 -0.042 15.591 1.00 67.56 91 ASP A O 1
ATOM 727 N N . PHE A 1 92 ? 0.033 0.954 13.918 1.00 71.19 92 PHE A N 1
ATOM 728 C CA . PHE A 1 92 ? 0.995 0.555 12.893 1.00 71.19 92 PHE A CA 1
ATOM 729 C C . PHE A 1 92 ? 2.091 1.582 12.703 1.00 71.19 92 PHE A C 1
ATOM 731 O O . PHE A 1 92 ? 1.859 2.791 12.652 1.00 71.19 92 PHE A O 1
ATOM 738 N N . GLU A 1 93 ? 3.295 1.063 12.508 1.00 73.12 93 GLU A N 1
ATOM 739 C CA . GLU A 1 93 ? 4.457 1.857 12.163 1.00 73.12 93 GLU A CA 1
ATOM 740 C C . GLU A 1 93 ? 4.802 1.655 10.688 1.00 73.12 93 GLU A C 1
ATOM 742 O O . GLU A 1 93 ? 4.659 0.569 10.114 1.00 73.12 93 GLU A O 1
ATOM 747 N N . SER A 1 94 ? 5.257 2.736 10.058 1.00 71.88 94 SER A N 1
ATOM 748 C CA . SER A 1 94 ? 5.797 2.687 8.708 1.00 71.88 94 SER A CA 1
ATOM 749 C C . SER A 1 94 ? 7.113 1.913 8.710 1.00 71.88 94 SER A C 1
ATOM 751 O O . SER A 1 94 ? 8.048 2.315 9.407 1.00 71.88 94 SER A O 1
ATOM 753 N N . GLY A 1 95 ? 7.208 0.848 7.917 1.00 69.56 95 GLY A N 1
ATOM 754 C CA . GLY A 1 95 ? 8.449 0.103 7.737 1.00 69.56 95 GLY A CA 1
ATOM 755 C C . GLY A 1 95 ? 8.905 0.006 6.289 1.00 69.56 95 GLY A C 1
ATOM 756 O O . GLY A 1 95 ? 8.268 0.517 5.361 1.00 69.56 95 GLY A O 1
ATOM 757 N N . THR A 1 96 ? 10.038 -0.673 6.132 1.00 71.38 96 THR A N 1
ATOM 758 C CA . THR A 1 96 ? 10.583 -1.090 4.843 1.00 71.38 96 THR A CA 1
ATOM 759 C C . THR A 1 96 ? 10.583 -2.611 4.802 1.00 71.38 96 THR A C 1
ATOM 761 O O . THR A 1 96 ? 11.070 -3.226 5.749 1.00 71.38 96 THR A O 1
ATOM 764 N N . SER A 1 97 ? 10.056 -3.200 3.731 1.00 71.94 97 SER A N 1
ATOM 765 C CA . SER A 1 97 ? 10.044 -4.650 3.526 1.00 71.94 97 SER A CA 1
ATOM 766 C C . SER A 1 97 ? 10.489 -4.998 2.109 1.00 71.94 97 SER A C 1
ATOM 768 O O . SER A 1 97 ? 10.146 -4.298 1.146 1.00 71.94 97 SER A O 1
ATOM 770 N N . ASP A 1 98 ? 11.261 -6.076 1.998 1.00 71.44 98 ASP A N 1
ATOM 771 C CA . ASP A 1 98 ? 11.584 -6.689 0.716 1.00 71.44 98 ASP A CA 1
ATOM 772 C C . ASP A 1 98 ? 10.322 -7.352 0.167 1.00 71.44 98 ASP A C 1
ATOM 774 O O . ASP A 1 98 ? 9.655 -8.134 0.841 1.00 71.44 98 ASP A O 1
ATOM 778 N N . TRP A 1 99 ? 9.989 -7.037 -1.076 1.00 71.50 99 TRP A N 1
ATOM 779 C CA . TRP A 1 99 ? 8.795 -7.530 -1.733 1.00 71.50 99 TRP A CA 1
ATOM 780 C C . TRP A 1 99 ? 9.161 -8.472 -2.868 1.00 71.50 99 TRP A C 1
ATOM 782 O O . TRP A 1 99 ? 9.732 -8.064 -3.886 1.00 71.50 99 TRP A O 1
ATOM 792 N N . ASP A 1 100 ? 8.759 -9.727 -2.707 1.00 63.22 100 ASP A N 1
ATOM 793 C CA . ASP A 1 100 ? 8.797 -10.737 -3.754 1.00 63.22 100 ASP A CA 1
ATOM 794 C C . ASP A 1 100 ? 7.366 -11.178 -4.065 1.00 63.22 100 ASP A C 1
ATOM 796 O O . ASP A 1 100 ? 6.779 -11.997 -3.356 1.00 63.22 100 ASP A O 1
ATOM 800 N N . SER A 1 101 ? 6.763 -10.591 -5.104 1.00 58.34 101 SER A N 1
ATOM 801 C CA . SER A 1 101 ? 5.433 -11.005 -5.545 1.00 58.34 101 SER A CA 1
ATOM 802 C C . SER A 1 101 ? 5.392 -11.319 -7.030 1.00 58.34 101 SER A C 1
ATOM 804 O O . SER A 1 101 ? 5.756 -10.524 -7.898 1.00 58.34 101 SER A O 1
ATOM 806 N N . TYR A 1 102 ? 4.832 -12.485 -7.328 1.00 52.50 102 TYR A N 1
ATOM 807 C CA . TYR A 1 102 ? 4.618 -13.013 -8.672 1.00 52.50 102 TYR A CA 1
ATOM 808 C C . TYR A 1 102 ? 3.410 -12.393 -9.403 1.00 52.50 102 TYR A C 1
ATOM 810 O O . TYR A 1 102 ? 2.968 -12.927 -10.420 1.00 52.50 102 TYR A O 1
ATOM 818 N N . MET A 1 103 ? 2.815 -11.321 -8.870 1.00 51.53 103 MET A N 1
ATOM 819 C CA . MET A 1 103 ? 1.377 -11.088 -9.061 1.00 51.53 103 MET A CA 1
ATOM 820 C C . MET A 1 103 ? 0.989 -9.752 -9.694 1.00 51.53 103 MET A C 1
ATOM 822 O O . MET A 1 103 ? -0.200 -9.498 -9.854 1.00 51.53 103 MET A O 1
ATOM 826 N N . LEU A 1 104 ? 1.930 -8.900 -10.101 1.00 49.97 104 LEU A N 1
ATOM 827 C CA . LEU A 1 104 ? 1.592 -7.640 -10.776 1.00 49.97 104 LEU A CA 1
ATOM 828 C C . LEU A 1 104 ? 1.399 -7.882 -12.281 1.00 49.97 104 LEU A C 1
ATOM 830 O O . LEU A 1 104 ? 2.198 -7.454 -13.111 1.00 49.97 104 LEU A O 1
ATOM 834 N N . GLY A 1 105 ? 0.361 -8.662 -12.600 1.00 43.47 105 GLY A N 1
ATOM 835 C CA . GLY A 1 105 ? -0.128 -8.944 -13.952 1.00 43.47 105 GLY A CA 1
ATOM 836 C C . GLY A 1 105 ? -1.353 -8.117 -14.301 1.00 43.47 105 GLY A C 1
ATOM 837 O O . GLY A 1 105 ? -2.272 -8.060 -13.455 1.00 43.47 105 GLY A O 1
#

Secondary structure (DSSP, 8-state):
---EEEEEEEEEEETTEEEEEEEESS--------HHHHHHHHHHHEEES-GGG-GGGG--GGGEEEEEESSTTSSEEEEEEEEPTTS--TTEEE-EEEEEES---